Protein AF-A0A8J2YWI9-F1 (afdb_monomer_lite)

Foldseek 3Di:
DVLVVVLVVLVVVLVVVVVVVVVQVVDPPDDDLQVLLNVLCVPVPVCSSVVSVVVSVVLSCLSVPPDPVVNVVVVVVVVVVVCVSVVVSVVVVD

Radius of gyration: 15.04 Å; chains: 1; bounding box: 40×26×41 Å

Organism: NCBI:txid1867774

Structure (mmCIF, N/CA/C/O backbone):
data_AF-A0A8J2YWI9-F1
#
_entry.id   AF-A0A8J2YWI9-F1
#
loop_
_atom_site.group_PDB
_atom_site.id
_atom_site.type_symbol
_atom_site.label_atom_id
_atom_site.label_alt_id
_atom_site.label_comp_id
_atom_site.label_asym_id
_atom_site.label_entity_id
_atom_site.label_seq_id
_atom_site.pdbx_PDB_ins_code
_atom_site.Cartn_x
_atom_site.Cartn_y
_atom_site.Cartn_z
_atom_site.occupancy
_atom_site.B_iso_or_equiv
_atom_site.auth_seq_id
_atom_site.auth_comp_id
_atom_site.auth_asym_id
_atom_site.auth_atom_id
_atom_site.pdbx_PDB_model_num
ATOM 1 N N . MET A 1 1 ? -18.436 12.296 11.721 1.00 56.78 1 MET A N 1
ATOM 2 C CA . MET A 1 1 ? -17.662 13.208 10.843 1.00 56.78 1 MET A CA 1
ATOM 3 C C . MET A 1 1 ? -16.167 12.883 10.778 1.00 56.78 1 MET A C 1
ATOM 5 O O . MET A 1 1 ? -15.714 12.534 9.700 1.00 56.78 1 MET A O 1
ATOM 9 N N . LYS A 1 2 ? -15.397 12.900 11.881 1.00 71.25 2 LYS A N 1
ATOM 10 C CA . LYS A 1 2 ? -13.924 12.707 11.832 1.00 71.25 2 LYS A CA 1
ATOM 11 C C . LYS A 1 2 ? -13.452 11.383 11.193 1.00 71.25 2 LYS A C 1
ATOM 13 O O . LYS A 1 2 ? -12.475 11.386 10.461 1.00 71.25 2 LYS A O 1
ATOM 18 N N . LYS A 1 3 ? -14.164 10.268 11.413 1.00 71.00 3 LYS A N 1
ATOM 19 C CA . LYS A 1 3 ? -13.805 8.948 10.850 1.00 71.00 3 LYS A CA 1
ATOM 20 C C . LYS A 1 3 ? -13.919 8.888 9.319 1.00 71.00 3 LYS A C 1
ATOM 22 O O . LYS A 1 3 ? -13.055 8.317 8.673 1.00 71.00 3 LYS A O 1
ATOM 27 N N . PHE A 1 4 ? -14.948 9.515 8.745 1.00 78.25 4 PHE A N 1
ATOM 28 C CA . PHE A 1 4 ? -15.153 9.546 7.293 1.00 78.25 4 PHE A CA 1
ATOM 29 C C . PHE A 1 4 ? -14.086 10.374 6.578 1.00 78.25 4 PHE A C 1
ATOM 31 O O . PHE A 1 4 ? -13.592 9.941 5.548 1.00 78.25 4 PHE A O 1
ATOM 38 N N . ALA A 1 5 ? -13.679 11.509 7.154 1.00 81.75 5 ALA A N 1
ATOM 39 C CA . ALA A 1 5 ? -12.581 12.307 6.610 1.00 81.75 5 ALA A CA 1
ATOM 40 C C . ALA A 1 5 ? -11.258 11.520 6.585 1.00 81.75 5 ALA A C 1
ATOM 42 O O . ALA A 1 5 ? -10.536 11.569 5.596 1.00 81.75 5 ALA A O 1
ATOM 43 N N . VAL A 1 6 ? -10.973 10.738 7.636 1.00 77.94 6 VAL A N 1
ATOM 44 C CA . VAL A 1 6 ? -9.788 9.864 7.688 1.00 77.94 6 VAL A CA 1
ATOM 45 C C . VAL A 1 6 ? -9.859 8.762 6.630 1.00 77.94 6 VAL A C 1
ATOM 47 O O . VAL A 1 6 ? -8.880 8.537 5.929 1.00 77.94 6 VAL A O 1
ATOM 50 N N . ILE A 1 7 ? -11.010 8.104 6.471 1.00 80.31 7 ILE A N 1
ATOM 51 C CA . ILE A 1 7 ? -11.189 7.066 5.443 1.00 80.31 7 ILE A CA 1
ATOM 52 C C . ILE A 1 7 ? -11.041 7.667 4.038 1.00 80.31 7 ILE A C 1
ATOM 54 O O . ILE A 1 7 ? -10.331 7.104 3.213 1.00 80.3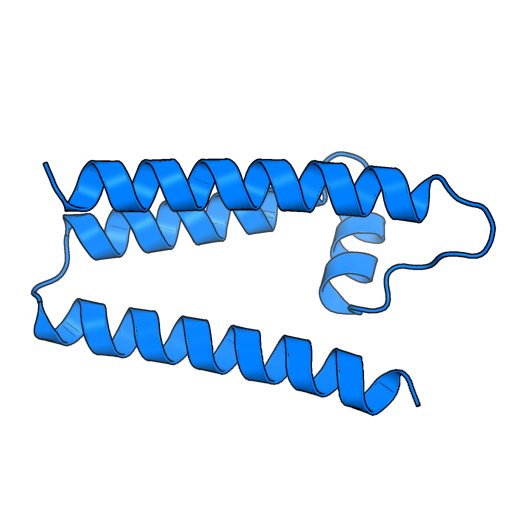1 7 ILE A O 1
ATOM 58 N N . ALA A 1 8 ? -11.647 8.828 3.777 1.00 82.94 8 ALA A N 1
ATOM 59 C CA . ALA A 1 8 ? -11.530 9.516 2.493 1.00 82.94 8 ALA A CA 1
ATOM 60 C C . ALA A 1 8 ? -10.075 9.900 2.178 1.00 82.94 8 ALA A C 1
ATOM 62 O O . ALA A 1 8 ? -9.612 9.678 1.062 1.00 82.94 8 ALA A O 1
ATOM 63 N N . ALA A 1 9 ? -9.334 10.405 3.169 1.00 80.31 9 ALA A N 1
ATOM 64 C CA . ALA A 1 9 ? -7.913 10.705 3.019 1.00 80.31 9 ALA A CA 1
ATOM 65 C C . ALA A 1 9 ? -7.075 9.442 2.747 1.00 80.31 9 ALA A C 1
ATOM 67 O O . ALA A 1 9 ? -6.215 9.466 1.871 1.00 80.31 9 ALA A O 1
ATOM 68 N N . LEU A 1 10 ? -7.348 8.329 3.440 1.00 79.56 10 LEU A N 1
ATOM 69 C CA . LEU A 1 10 ? -6.670 7.047 3.200 1.00 79.56 10 LEU A CA 1
ATOM 70 C C . LEU A 1 10 ? -6.915 6.524 1.782 1.00 79.56 10 LEU A C 1
ATOM 72 O O . LEU A 1 10 ? -5.979 6.070 1.131 1.00 79.56 10 LEU A O 1
ATOM 76 N N . VAL A 1 11 ? -8.152 6.617 1.288 1.00 83.00 11 VAL A N 1
ATOM 77 C CA . VAL A 1 11 ? -8.490 6.227 -0.088 1.00 83.00 11 VAL A CA 1
ATOM 78 C C . VAL A 1 11 ? -7.754 7.110 -1.096 1.00 83.00 11 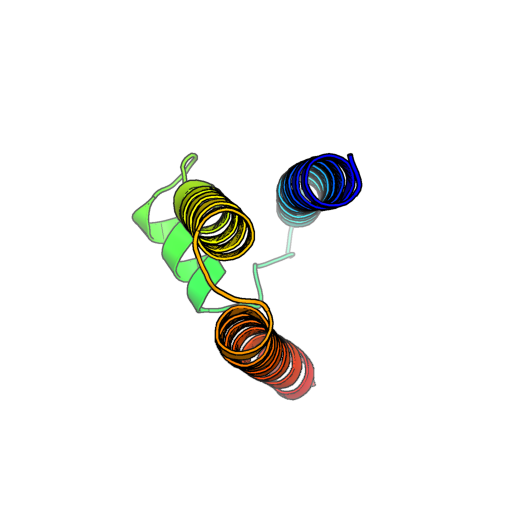VAL A C 1
ATOM 80 O O . VAL A 1 11 ? -7.125 6.587 -2.012 1.00 83.00 11 VAL A O 1
ATOM 83 N N . ALA A 1 12 ? -7.780 8.432 -0.910 1.00 84.44 12 ALA A N 1
ATOM 84 C CA . ALA A 1 12 ? -7.099 9.367 -1.805 1.00 84.44 12 ALA A CA 1
ATOM 85 C C . ALA A 1 12 ? -5.583 9.118 -1.860 1.00 84.44 12 ALA A C 1
ATOM 87 O O . ALA A 1 12 ? -5.004 9.099 -2.945 1.00 84.44 12 ALA A O 1
ATOM 88 N N . LEU A 1 13 ? -4.953 8.862 -0.709 1.00 81.69 13 LEU A N 1
ATOM 89 C CA . LEU A 1 13 ? -3.529 8.527 -0.631 1.00 81.69 13 LEU A CA 1
ATOM 90 C C . LEU A 1 13 ? -3.194 7.239 -1.386 1.00 81.69 13 LEU A C 1
ATOM 92 O O . LEU A 1 13 ? -2.177 7.179 -2.064 1.00 81.69 13 LEU A O 1
ATOM 96 N N . GLN A 1 14 ? -4.054 6.228 -1.311 1.00 83.50 14 GLN A N 1
ATOM 97 C CA . GLN A 1 14 ? -3.819 4.938 -1.963 1.00 83.50 14 GLN A CA 1
ATOM 98 C C . GLN A 1 14 ? -4.007 5.021 -3.478 1.00 83.50 14 GLN A C 1
ATOM 100 O O . GLN A 1 14 ? -3.267 4.392 -4.227 1.00 83.50 14 GLN A O 1
ATOM 105 N N . ILE A 1 15 ? -4.938 5.860 -3.944 1.00 8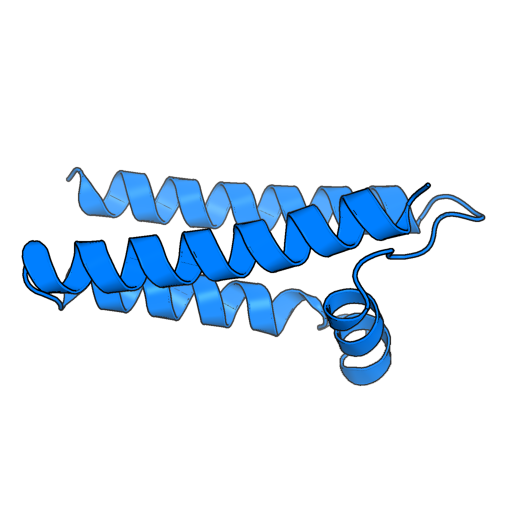4.31 15 ILE A N 1
ATOM 106 C CA . ILE A 1 15 ? -5.053 6.194 -5.369 1.00 84.31 15 ILE A CA 1
ATOM 107 C C . ILE A 1 15 ? -3.789 6.919 -5.841 1.00 84.31 15 ILE A C 1
ATOM 109 O O . ILE A 1 15 ? -3.213 6.532 -6.855 1.00 84.31 15 ILE A O 1
ATOM 113 N N . ALA A 1 16 ? -3.341 7.939 -5.104 1.00 82.19 16 ALA A N 1
ATOM 114 C CA . ALA A 1 16 ? -2.133 8.686 -5.449 1.00 82.19 16 ALA A CA 1
ATOM 115 C C . ALA A 1 16 ? -0.895 7.777 -5.513 1.00 82.19 16 ALA A C 1
ATOM 117 O O . ALA A 1 16 ? -0.107 7.895 -6.447 1.00 82.19 16 ALA A O 1
ATOM 118 N N . ASP A 1 17 ? -0.772 6.840 -4.574 1.00 84.31 17 ASP A N 1
ATOM 119 C CA . ASP A 1 17 ? 0.299 5.844 -4.523 1.00 84.31 17 ASP A CA 1
ATOM 120 C C . ASP A 1 17 ? 0.257 4.872 -5.717 1.00 84.31 17 ASP A C 1
ATOM 122 O O . ASP A 1 17 ? 1.273 4.604 -6.347 1.00 84.31 17 ASP A O 1
ATOM 126 N N . VAL A 1 18 ? -0.925 4.390 -6.121 1.00 85.31 18 VAL A N 1
ATOM 127 C CA . VAL A 1 18 ? -1.056 3.556 -7.334 1.00 85.31 18 VAL A CA 1
ATOM 128 C C . VAL A 1 18 ? -0.650 4.324 -8.594 1.00 85.31 18 VAL A C 1
ATOM 130 O O . VAL A 1 18 ? 0.038 3.776 -9.460 1.00 85.31 18 VAL A O 1
ATOM 133 N N . LEU A 1 19 ? -1.061 5.589 -8.706 1.00 86.38 19 LEU A N 1
ATOM 134 C CA . LEU A 1 19 ? -0.718 6.433 -9.849 1.00 86.38 19 LEU A CA 1
ATOM 135 C C . LEU A 1 19 ? 0.784 6.734 -9.904 1.00 86.38 19 LEU A C 1
ATOM 137 O O . LEU A 1 19 ? 1.372 6.635 -10.980 1.00 86.38 19 LEU A O 1
ATOM 141 N N . SER A 1 20 ? 1.413 7.060 -8.771 1.00 81.75 20 SER A N 1
ATOM 142 C CA . SER 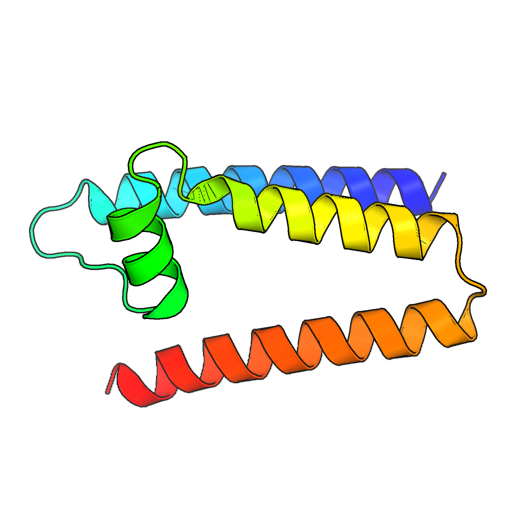A 1 20 ? 2.849 7.353 -8.716 1.00 81.75 20 SER A CA 1
ATOM 143 C C . SER A 1 20 ? 3.703 6.116 -8.998 1.00 81.75 20 SER A C 1
ATOM 145 O O . SER A 1 20 ? 4.664 6.224 -9.759 1.00 81.75 20 SER A O 1
ATOM 147 N N . THR A 1 21 ? 3.332 4.936 -8.485 1.00 83.56 21 THR A N 1
ATOM 148 C CA . THR A 1 21 ? 4.017 3.672 -8.808 1.00 83.56 21 THR A CA 1
ATOM 149 C C . THR A 1 21 ? 3.933 3.360 -10.304 1.00 83.56 21 THR A C 1
ATOM 151 O O . THR A 1 21 ? 4.952 3.055 -10.918 1.00 83.56 21 THR A O 1
ATOM 154 N N . ASN A 1 22 ? 2.754 3.485 -10.927 1.00 85.94 22 ASN A N 1
ATOM 155 C CA . ASN A 1 22 ? 2.615 3.262 -12.372 1.00 85.94 22 ASN A CA 1
ATOM 156 C C . ASN A 1 22 ? 3.422 4.279 -13.191 1.00 85.94 22 ASN A C 1
ATOM 158 O O . ASN A 1 22 ? 4.052 3.906 -14.177 1.00 85.94 22 ASN A O 1
ATOM 162 N N . ALA A 1 23 ? 3.424 5.552 -12.785 1.00 83.88 23 ALA A N 1
ATOM 163 C CA . ALA A 1 23 ? 4.212 6.586 -13.449 1.00 83.88 23 ALA A CA 1
ATOM 164 C C . ALA A 1 23 ? 5.722 6.315 -13.344 1.00 83.88 23 ALA A C 1
ATOM 166 O O . ALA A 1 23 ? 6.442 6.500 -14.322 1.00 83.88 23 ALA A O 1
ATOM 167 N N . ALA A 1 24 ? 6.197 5.841 -12.188 1.00 83.50 24 ALA A N 1
ATOM 168 C CA . ALA A 1 24 ? 7.598 5.487 -11.978 1.00 83.50 24 ALA A CA 1
ATOM 169 C C . ALA A 1 24 ? 8.012 4.255 -12.798 1.00 83.50 24 ALA A C 1
ATOM 171 O O . ALA A 1 24 ? 9.038 4.287 -13.470 1.00 83.50 24 ALA A O 1
ATOM 172 N N . LEU A 1 25 ? 7.197 3.197 -12.800 1.00 83.94 25 LEU A N 1
ATOM 173 C CA . LEU A 1 25 ? 7.479 1.958 -13.540 1.00 83.94 25 LEU A CA 1
ATOM 174 C C . LEU A 1 25 ? 7.336 2.104 -15.059 1.00 83.94 25 LEU A C 1
ATOM 176 O O . LEU A 1 25 ? 7.845 1.273 -15.805 1.00 83.94 25 LEU A O 1
ATOM 180 N N . ALA A 1 26 ? 6.665 3.157 -15.532 1.00 85.94 26 ALA A N 1
ATOM 181 C CA . ALA A 1 26 ? 6.645 3.499 -16.949 1.00 85.94 26 ALA A CA 1
ATOM 182 C C . ALA A 1 26 ? 8.007 4.020 -17.450 1.00 85.94 26 ALA A C 1
ATOM 184 O O . ALA A 1 26 ? 8.254 4.011 -18.658 1.00 85.94 26 ALA A O 1
ATOM 185 N N . ALA A 1 27 ? 8.890 4.473 -16.552 1.00 86.25 27 ALA A N 1
ATOM 186 C CA . ALA A 1 27 ? 10.233 4.893 -16.920 1.00 86.25 27 ALA A CA 1
ATOM 187 C C . ALA A 1 27 ? 11.157 3.671 -17.111 1.00 86.25 27 ALA A C 1
ATOM 189 O O . ALA A 1 27 ? 11.208 2.786 -16.253 1.00 86.25 27 ALA A O 1
ATOM 190 N N . PRO A 1 28 ? 11.922 3.607 -18.215 1.00 81.19 28 PRO A N 1
ATOM 191 C CA . PRO A 1 28 ? 12.807 2.480 -18.483 1.00 81.19 28 PRO A CA 1
ATOM 192 C C . PRO A 1 28 ? 13.901 2.361 -17.413 1.00 81.19 28 PRO A C 1
ATOM 194 O O . PRO A 1 28 ? 14.531 3.347 -17.039 1.00 81.19 28 PRO A O 1
ATOM 197 N N . GLY A 1 29 ? 14.139 1.134 -16.944 1.00 80.25 29 GLY A N 1
ATOM 198 C CA . GLY A 1 29 ? 15.167 0.822 -15.945 1.00 80.25 29 GLY A CA 1
ATOM 199 C C . GLY A 1 29 ? 14.730 0.987 -14.485 1.00 80.25 29 GLY A C 1
ATOM 200 O O . GLY A 1 29 ? 15.485 0.599 -13.597 1.00 80.25 29 GLY A O 1
ATOM 201 N N . ILE A 1 30 ? 13.526 1.505 -14.221 1.00 78.50 30 ILE A N 1
ATOM 202 C CA . ILE A 1 30 ? 12.944 1.530 -12.874 1.00 78.50 30 ILE A CA 1
ATOM 203 C C . ILE A 1 30 ? 12.232 0.199 -12.617 1.00 78.50 30 ILE A C 1
ATOM 205 O O . ILE A 1 30 ? 11.412 -0.245 -13.419 1.00 78.50 30 ILE A O 1
ATOM 209 N N . VAL A 1 31 ? 12.530 -0.430 -11.482 1.00 79.31 31 VAL A N 1
ATOM 210 C CA . VAL A 1 31 ? 11.908 -1.687 -11.046 1.00 79.31 31 VAL A CA 1
ATOM 211 C C . VAL A 1 31 ? 11.341 -1.493 -9.645 1.00 79.31 31 VAL A C 1
ATOM 213 O O . VAL A 1 31 ? 11.901 -0.743 -8.846 1.00 79.31 31 VAL A O 1
ATOM 216 N N . GLU A 1 32 ? 10.224 -2.152 -9.344 1.00 79.44 32 GLU A N 1
ATOM 217 C CA . GLU A 1 32 ? 9.608 -2.090 -8.020 1.00 79.44 32 GLU A CA 1
ATOM 218 C C . GLU A 1 32 ? 10.544 -2.726 -6.986 1.00 79.44 32 GLU A C 1
ATOM 220 O O . GLU A 1 32 ? 10.789 -3.933 -7.004 1.00 79.44 32 GLU A O 1
ATOM 225 N N . ALA A 1 33 ? 11.080 -1.898 -6.090 1.00 73.31 33 ALA A N 1
ATOM 226 C CA . ALA A 1 33 ? 12.039 -2.328 -5.079 1.00 73.31 33 ALA A CA 1
ATOM 227 C C . ALA A 1 33 ? 11.381 -3.158 -3.970 1.00 73.31 33 ALA A C 1
ATOM 229 O O . ALA A 1 33 ? 12.051 -3.947 -3.306 1.00 73.31 33 ALA A O 1
ATOM 230 N N . ASN A 1 34 ? 10.073 -2.992 -3.751 1.00 73.38 34 ASN A N 1
ATOM 231 C CA . ASN A 1 34 ? 9.356 -3.770 -2.756 1.00 73.38 34 ASN A CA 1
ATOM 232 C C . ASN A 1 34 ? 9.070 -5.185 -3.299 1.00 73.38 34 ASN A C 1
ATOM 234 O O . ASN A 1 34 ? 8.206 -5.330 -4.166 1.00 73.38 34 ASN A O 1
ATOM 238 N N . PRO A 1 35 ? 9.695 -6.250 -2.759 1.00 70.69 35 PRO A N 1
ATOM 239 C CA . PRO A 1 35 ? 9.560 -7.604 -3.299 1.00 70.69 35 PRO A CA 1
ATOM 240 C C . PRO A 1 35 ? 8.124 -8.130 -3.226 1.00 70.69 35 PRO A C 1
ATOM 242 O O . PRO A 1 35 ? 7.706 -8.905 -4.083 1.00 70.69 35 PRO A O 1
ATOM 245 N N . VAL A 1 36 ? 7.336 -7.678 -2.245 1.00 75.56 36 VAL A N 1
ATOM 246 C CA . VAL A 1 36 ? 5.915 -8.034 -2.141 1.00 75.56 36 VAL A CA 1
ATOM 247 C C . VAL A 1 36 ? 5.123 -7.355 -3.249 1.00 75.56 36 VAL A C 1
ATOM 249 O O . VAL A 1 36 ? 4.276 -7.995 -3.866 1.00 75.56 36 VAL A O 1
ATOM 252 N N . MET A 1 37 ? 5.404 -6.083 -3.539 1.00 77.81 37 MET A N 1
ATOM 253 C CA . MET A 1 37 ? 4.709 -5.366 -4.610 1.00 77.81 37 MET A CA 1
ATOM 254 C C . MET A 1 37 ? 5.146 -5.846 -5.990 1.00 77.81 37 MET A C 1
ATOM 256 O O . MET A 1 37 ? 4.284 -6.029 -6.844 1.00 77.81 37 MET A O 1
ATOM 260 N N . ALA A 1 38 ? 6.430 -6.149 -6.178 1.00 80.50 38 ALA A N 1
ATOM 261 C CA . ALA A 1 38 ? 6.950 -6.783 -7.383 1.00 80.50 38 ALA A CA 1
ATOM 262 C C . ALA A 1 38 ? 6.308 -8.162 -7.605 1.00 80.50 38 ALA A C 1
ATOM 264 O O . ALA A 1 38 ? 5.865 -8.476 -8.710 1.00 80.50 38 ALA A O 1
ATOM 265 N N . TRP A 1 39 ? 6.161 -8.966 -6.544 1.00 81.12 39 TRP A N 1
ATOM 266 C CA . TRP A 1 39 ? 5.427 -10.229 -6.614 1.00 81.12 39 TRP A CA 1
ATOM 267 C C . TRP A 1 39 ? 3.946 -10.018 -6.945 1.00 81.12 39 TRP A C 1
ATOM 269 O O . TRP A 1 39 ? 3.420 -10.698 -7.822 1.00 81.12 39 TRP A O 1
ATOM 279 N N . CYS A 1 40 ? 3.276 -9.044 -6.318 1.00 79.12 40 CYS A N 1
ATOM 280 C CA . CYS A 1 40 ? 1.890 -8.696 -6.650 1.00 79.12 40 CYS A CA 1
ATOM 281 C C . CYS A 1 40 ? 1.752 -8.263 -8.117 1.00 79.12 40 CYS A C 1
ATOM 283 O O . CYS A 1 40 ? 0.783 -8.638 -8.769 1.00 79.12 40 CYS A O 1
ATOM 285 N N . GLN A 1 41 ? 2.715 -7.508 -8.647 1.00 84.75 41 GLN A N 1
ATOM 286 C CA . GLN A 1 41 ? 2.762 -7.097 -10.052 1.00 84.75 41 GLN A CA 1
ATOM 287 C C . GLN A 1 41 ? 2.947 -8.284 -10.994 1.00 84.75 41 GLN A C 1
ATOM 289 O O . GLN A 1 41 ? 2.231 -8.381 -11.989 1.00 84.75 41 GLN A O 1
ATOM 294 N N . GLY A 1 42 ? 3.829 -9.223 -10.649 1.00 86.12 42 GLY A N 1
ATOM 295 C CA . GLY A 1 42 ? 4.019 -10.452 -11.417 1.00 86.12 42 GLY A CA 1
ATOM 296 C C . GLY A 1 42 ? 2.817 -11.402 -11.364 1.00 86.12 42 GLY A C 1
ATOM 297 O O . GLY A 1 42 ? 2.454 -11.987 -12.380 1.00 86.12 42 GLY A O 1
ATOM 298 N N . ALA A 1 43 ? 2.178 -11.545 -10.201 1.00 87.56 43 ALA A N 1
ATOM 299 C CA . ALA A 1 43 ? 1.097 -12.507 -9.982 1.00 87.56 43 ALA A CA 1
ATOM 300 C C . ALA A 1 43 ? -0.284 -11.993 -10.422 1.00 87.56 43 ALA A C 1
ATOM 302 O O . ALA A 1 43 ? -1.105 -12.772 -10.903 1.00 87.56 43 ALA A O 1
ATOM 303 N N . LEU A 1 44 ? -0.562 -10.698 -10.240 1.00 83.12 44 LEU A N 1
ATOM 304 C CA . LEU A 1 44 ? -1.881 -10.100 -10.488 1.00 83.12 44 LEU A CA 1
ATOM 305 C C . LEU A 1 44 ? -1.912 -9.209 -11.740 1.00 83.12 44 LEU A C 1
ATOM 307 O O . LEU A 1 44 ? -2.989 -8.754 -12.134 1.00 83.12 44 LEU A O 1
ATOM 311 N N . GLY A 1 45 ? -0.765 -8.939 -12.372 1.00 87.12 45 GLY A N 1
ATOM 312 C CA . GLY A 1 45 ? -0.679 -8.088 -13.559 1.00 87.12 45 GLY A CA 1
ATOM 313 C C . GLY A 1 45 ? -1.298 -6.714 -13.302 1.00 87.12 45 GLY A C 1
ATOM 314 O O . GLY A 1 45 ? -1.011 -6.080 -12.295 1.00 87.12 45 GLY A O 1
ATOM 315 N N . ALA A 1 46 ? -2.219 -6.268 -14.161 1.00 83.88 46 ALA A N 1
ATOM 316 C CA . ALA A 1 46 ? -2.912 -4.981 -14.014 1.00 83.88 46 ALA A CA 1
ATOM 317 C C . ALA A 1 46 ? -3.729 -4.831 -12.710 1.00 83.88 46 ALA A C 1
ATOM 319 O O . ALA A 1 46 ? -4.113 -3.716 -12.354 1.00 83.88 46 ALA A O 1
ATOM 320 N N . LEU A 1 47 ? -3.996 -5.929 -11.994 1.00 86.44 47 LEU A N 1
ATOM 321 C CA . LEU A 1 47 ? -4.721 -5.950 -10.721 1.00 86.44 47 LEU A CA 1
ATOM 322 C C . LEU A 1 47 ? -3.791 -5.937 -9.498 1.00 86.44 47 LEU A C 1
ATOM 324 O O . LEU A 1 47 ? -4.237 -6.174 -8.381 1.00 86.44 47 LEU A O 1
ATOM 328 N N . TRP A 1 48 ? -2.506 -5.630 -9.665 1.00 83.25 48 TRP A N 1
ATOM 329 C CA . TRP A 1 48 ? -1.512 -5.586 -8.584 1.00 83.25 48 TRP A CA 1
ATOM 330 C C . TRP A 1 48 ? -1.863 -4.655 -7.410 1.00 83.25 48 TRP A C 1
ATOM 332 O O . TRP A 1 48 ? -1.335 -4.813 -6.311 1.00 83.25 48 TRP A O 1
ATOM 342 N N . TRP A 1 49 ? -2.769 -3.698 -7.621 1.00 83.31 49 TRP A N 1
ATOM 343 C CA . TRP A 1 49 ? -3.266 -2.764 -6.610 1.00 83.31 49 TRP A CA 1
ATOM 344 C C . TRP A 1 49 ? -4.377 -3.345 -5.716 1.00 83.31 49 TRP A C 1
ATOM 346 O O . TRP A 1 49 ? -4.705 -2.741 -4.693 1.00 83.31 49 TRP A O 1
ATOM 356 N N . 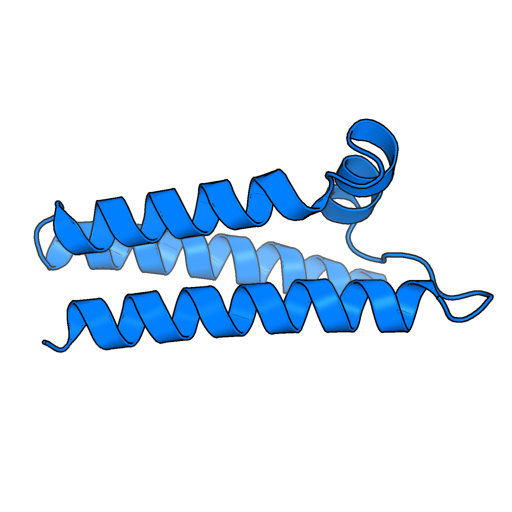LEU A 1 50 ? -4.951 -4.512 -6.044 1.00 81.25 50 LEU A N 1
ATOM 357 C CA . LEU A 1 50 ? -6.039 -5.130 -5.269 1.00 81.25 50 LEU A CA 1
ATOM 358 C C . LEU A 1 50 ? -5.715 -5.299 -3.768 1.00 81.25 50 LEU A C 1
ATOM 360 O O . LEU A 1 50 ? -6.565 -4.967 -2.935 1.00 81.25 50 LEU A O 1
ATOM 364 N N . PRO A 1 51 ? -4.507 -5.760 -3.380 1.00 81.69 51 PRO A N 1
ATOM 365 C CA . PRO A 1 51 ? -4.138 -5.892 -1.972 1.00 81.69 51 PRO A CA 1
ATOM 366 C C . PRO A 1 51 ? -4.186 -4.560 -1.214 1.00 81.69 51 PRO A C 1
ATOM 368 O O . PRO A 1 51 ? -4.598 -4.530 -0.055 1.00 81.69 51 PRO A O 1
ATOM 371 N N . LYS A 1 52 ? -3.848 -3.439 -1.870 1.00 79.38 52 LYS A N 1
ATOM 372 C CA . LYS A 1 52 ? -3.933 -2.098 -1.266 1.00 79.38 52 LYS A CA 1
ATOM 373 C C . LYS A 1 52 ? -5.380 -1.743 -0.920 1.00 79.38 52 LYS A C 1
ATOM 375 O O . LYS A 1 52 ? -5.653 -1.256 0.176 1.00 79.38 52 LYS A O 1
ATOM 380 N N . VAL A 1 53 ? -6.326 -2.074 -1.800 1.00 79.31 53 VAL A N 1
ATOM 381 C CA . VAL A 1 53 ? -7.764 -1.881 -1.545 1.00 79.31 53 VAL A CA 1
ATOM 382 C C . VAL A 1 53 ? -8.249 -2.752 -0.390 1.00 79.31 53 VAL A C 1
ATOM 384 O O . VAL A 1 53 ? -8.978 -2.258 0.471 1.00 79.31 53 VAL A O 1
ATOM 387 N N . ALA A 1 54 ? -7.808 -4.010 -0.316 1.00 79.12 54 ALA A N 1
ATOM 388 C CA . ALA A 1 54 ? -8.153 -4.898 0.793 1.00 79.12 54 ALA A CA 1
ATOM 389 C C . ALA A 1 54 ? -7.660 -4.351 2.145 1.00 79.12 54 ALA A C 1
ATOM 391 O O . ALA A 1 54 ? -8.414 -4.346 3.121 1.00 79.12 54 ALA A O 1
ATOM 392 N N . VAL A 1 55 ? -6.435 -3.815 2.196 1.00 78.75 55 VAL A N 1
ATOM 393 C CA . VAL A 1 55 ? -5.87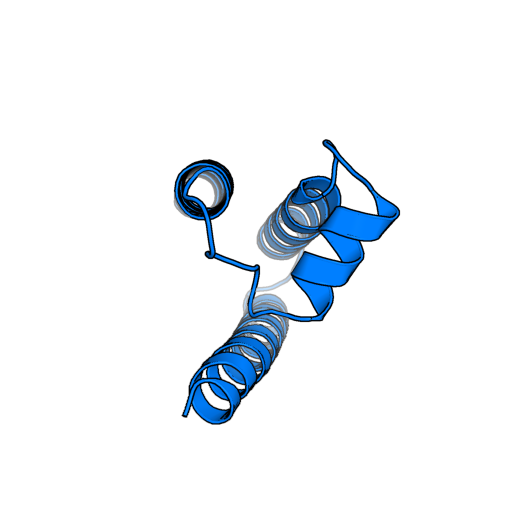5 -3.187 3.404 1.00 78.75 55 VAL A CA 1
ATOM 394 C C . VAL A 1 55 ? -6.684 -1.956 3.815 1.00 78.75 55 VAL A C 1
ATOM 396 O O . VAL A 1 55 ? -7.046 -1.822 4.983 1.00 78.75 55 VAL A O 1
ATOM 399 N N . VAL A 1 56 ? -7.029 -1.074 2.874 1.00 79.75 56 VAL A N 1
ATOM 400 C CA . VAL A 1 56 ? -7.843 0.118 3.171 1.00 79.75 56 VAL A CA 1
ATOM 401 C C . VAL A 1 56 ? -9.233 -0.265 3.657 1.00 79.75 56 VAL A C 1
ATOM 403 O O . VAL A 1 56 ? -9.711 0.304 4.638 1.00 79.75 56 VAL A O 1
ATOM 406 N N . ALA A 1 57 ? -9.875 -1.238 3.011 1.00 78.12 57 ALA A N 1
ATOM 407 C CA . ALA A 1 57 ? -11.184 -1.734 3.414 1.00 78.12 57 ALA A CA 1
ATOM 408 C C . ALA A 1 57 ? -11.141 -2.331 4.828 1.00 78.12 57 ALA A C 1
ATOM 410 O O . ALA A 1 57 ? -12.016 -2.041 5.647 1.00 78.12 57 ALA A O 1
ATOM 411 N N . PHE A 1 58 ? -10.092 -3.094 5.146 1.00 80.12 58 PHE A N 1
ATOM 412 C CA . PHE A 1 58 ? -9.881 -3.651 6.478 1.00 80.12 58 PHE A CA 1
ATOM 413 C C . PHE A 1 58 ? -9.675 -2.560 7.536 1.00 80.12 58 PHE A C 1
ATOM 415 O O . PHE A 1 58 ? -10.335 -2.574 8.576 1.00 80.12 58 PHE A O 1
ATOM 422 N N . VAL A 1 59 ? -8.824 -1.569 7.261 1.00 75.81 59 VAL A N 1
ATOM 423 C CA . VAL A 1 59 ? -8.579 -0.437 8.169 1.00 75.81 59 VAL A CA 1
ATOM 424 C C . VAL A 1 59 ? -9.848 0.396 8.359 1.00 75.81 59 VAL A C 1
ATOM 426 O O . VAL A 1 59 ? -10.193 0.742 9.489 1.00 75.81 59 VAL A O 1
ATOM 429 N N . ALA A 1 60 ? -10.590 0.676 7.287 1.00 78.19 60 ALA A N 1
ATOM 430 C CA . ALA A 1 60 ? -11.868 1.378 7.361 1.00 78.19 60 ALA A CA 1
ATOM 431 C C . ALA A 1 60 ? -12.881 0.600 8.215 1.00 78.19 60 ALA A C 1
ATOM 433 O O . ALA A 1 60 ? -13.503 1.176 9.111 1.00 78.19 60 ALA A O 1
ATOM 434 N N . TYR A 1 61 ? -12.999 -0.713 8.003 1.00 79.25 61 TYR A N 1
ATOM 435 C CA . TYR A 1 61 ? -13.852 -1.588 8.806 1.00 79.25 61 TYR A CA 1
ATOM 436 C C . TYR A 1 61 ? -13.454 -1.569 10.290 1.00 79.25 61 TYR A C 1
ATOM 438 O O . TYR A 1 61 ? -14.306 -1.345 11.154 1.00 79.25 61 TYR A O 1
ATOM 446 N N . ALA A 1 62 ? -12.161 -1.708 10.592 1.00 74.75 62 ALA A N 1
ATOM 447 C CA . ALA A 1 62 ? -11.626 -1.667 11.951 1.00 74.75 62 ALA A CA 1
ATOM 448 C C . ALA A 1 62 ? -11.907 -0.321 12.646 1.00 74.75 62 ALA A C 1
ATOM 450 O O . ALA A 1 62 ? -12.382 -0.295 13.782 1.00 74.75 62 ALA A O 1
ATOM 451 N N . VAL A 1 63 ? -11.698 0.803 11.954 1.00 74.19 63 VAL A N 1
ATOM 452 C CA . VAL A 1 63 ? -11.976 2.158 12.469 1.00 74.19 63 VAL A CA 1
ATOM 453 C C . VAL A 1 63 ? -13.469 2.371 12.751 1.00 74.19 63 VAL A C 1
ATOM 455 O O . VAL A 1 63 ? -13.840 3.114 13.675 1.00 74.19 63 VAL A O 1
ATOM 458 N N . LEU A 1 64 ? -14.344 1.742 11.965 1.00 78.31 64 LEU A N 1
ATOM 459 C CA . LEU A 1 64 ? -15.792 1.834 12.137 1.00 78.31 64 LEU A CA 1
ATOM 460 C C . LEU A 1 64 ? -16.319 0.918 13.250 1.00 78.31 64 LEU A C 1
ATOM 462 O O . LEU A 1 64 ? -17.254 1.326 13.939 1.00 78.31 64 LEU A O 1
ATOM 466 N N . ARG A 1 65 ? -15.730 -0.270 13.448 1.00 75.81 65 ARG A N 1
ATOM 467 C CA . ARG A 1 65 ? -16.284 -1.330 14.312 1.00 75.81 65 ARG A CA 1
ATOM 468 C C . ARG A 1 65 ? -15.583 -1.537 15.653 1.00 75.81 65 ARG A C 1
ATOM 470 O O . ARG A 1 65 ? -16.232 -2.031 16.568 1.00 75.81 65 ARG A O 1
ATOM 477 N N . LEU A 1 66 ? -14.304 -1.192 15.796 1.00 66.44 66 LEU A N 1
ATOM 478 C CA . LEU A 1 66 ? -13.560 -1.470 17.028 1.00 66.44 66 LEU A CA 1
ATOM 479 C C . LEU A 1 66 ? -13.613 -0.305 18.020 1.00 66.44 66 LEU A C 1
ATOM 481 O O . LEU A 1 66 ? -13.584 0.874 17.649 1.00 66.44 66 LEU A O 1
ATOM 485 N N . GLU A 1 67 ? -13.648 -0.650 19.308 1.00 62.06 67 GLU A N 1
ATOM 486 C CA . GLU A 1 67 ? -13.486 0.312 20.393 1.00 62.06 67 GLU A CA 1
ATOM 487 C C . GLU A 1 67 ? -12.120 1.009 20.324 1.00 62.06 67 GLU A C 1
ATOM 489 O O . GLU A 1 67 ? -11.128 0.480 19.814 1.00 62.06 67 GLU A O 1
ATOM 494 N N . ARG A 1 68 ? -12.067 2.234 20.859 1.00 60.34 68 ARG A N 1
ATOM 495 C CA . ARG A 1 68 ? -10.972 3.202 20.665 1.00 60.34 68 ARG A CA 1
ATOM 496 C C . ARG A 1 68 ? -9.584 2.669 21.060 1.00 60.34 68 ARG A C 1
ATOM 498 O O . ARG A 1 68 ? -8.591 3.136 20.509 1.00 60.34 68 ARG A O 1
ATOM 505 N N . LEU A 1 69 ? -9.518 1.719 21.996 1.00 54.69 69 LEU A N 1
ATOM 506 C CA . LEU A 1 69 ? -8.284 1.079 22.463 1.00 54.69 69 LEU A CA 1
ATOM 507 C C . LEU A 1 69 ? -7.810 -0.046 21.528 1.00 54.69 69 LEU A C 1
ATOM 509 O O . LEU A 1 69 ? -6.650 -0.038 21.126 1.00 54.69 69 LEU A O 1
ATOM 513 N N . HIS A 1 70 ? -8.695 -0.950 21.100 1.00 59.09 70 HIS A N 1
ATOM 514 C CA . HIS A 1 70 ? -8.345 -2.032 20.169 1.00 59.09 70 HIS A CA 1
ATOM 515 C C . HIS A 1 70 ? -8.007 -1.510 18.769 1.00 59.09 70 HIS A C 1
ATOM 517 O O . HIS A 1 70 ? -7.051 -1.976 18.150 1.00 59.09 70 HIS A O 1
ATOM 523 N N . ALA A 1 71 ? -8.713 -0.474 18.305 1.00 60.22 71 ALA A N 1
ATOM 524 C CA . ALA A 1 71 ? -8.393 0.194 17.048 1.00 60.22 71 ALA A CA 1
ATOM 525 C C . ALA A 1 71 ? -6.977 0.800 17.063 1.00 60.22 71 ALA A C 1
ATOM 527 O O . ALA A 1 71 ? -6.279 0.742 16.056 1.00 60.22 71 ALA A O 1
ATOM 528 N N . ARG A 1 72 ? -6.514 1.344 18.199 1.00 64.12 72 ARG A N 1
ATOM 529 C CA . ARG A 1 72 ? -5.171 1.937 18.322 1.00 64.12 72 ARG A CA 1
ATOM 530 C C . ARG A 1 72 ? -4.059 0.906 18.166 1.00 64.12 72 ARG A C 1
ATOM 532 O O . ARG A 1 72 ? -3.135 1.166 17.408 1.00 64.12 72 ARG A O 1
ATOM 539 N N . TRP A 1 73 ? -4.168 -0.249 18.822 1.00 65.94 73 TRP A N 1
ATOM 540 C CA . TRP A 1 73 ? -3.159 -1.311 18.724 1.00 65.94 73 TRP A CA 1
ATOM 541 C C . TRP A 1 73 ? -3.109 -1.946 17.336 1.00 65.94 73 TRP A C 1
ATOM 543 O O . TRP A 1 73 ? -2.024 -2.144 16.801 1.00 65.94 73 TRP A O 1
ATOM 553 N N . LEU A 1 74 ? -4.266 -2.182 16.710 1.00 65.69 74 LEU A N 1
ATOM 554 C CA . LEU A 1 74 ? -4.334 -2.685 15.334 1.00 65.69 74 LEU A CA 1
ATOM 555 C C . LEU A 1 74 ? -3.744 -1.690 14.330 1.00 65.69 74 LEU A C 1
ATOM 557 O O . LEU A 1 74 ? -2.959 -2.075 13.468 1.00 65.69 74 LEU A O 1
ATOM 561 N N . THR A 1 75 ? -4.067 -0.402 14.473 1.00 62.41 75 THR A N 1
ATOM 562 C CA . THR A 1 75 ? -3.514 0.640 13.596 1.00 62.41 75 THR A CA 1
ATOM 563 C C . THR A 1 75 ? -2.008 0.796 13.821 1.00 62.41 75 THR A C 1
ATOM 565 O O . THR A 1 75 ? -1.259 0.857 12.854 1.00 62.41 75 THR A O 1
ATOM 568 N N . ALA A 1 76 ? -1.544 0.797 15.075 1.00 69.31 76 ALA A N 1
ATOM 569 C CA . ALA A 1 76 ? -0.121 0.866 15.407 1.00 69.31 76 ALA A CA 1
ATOM 570 C C . ALA A 1 76 ? 0.653 -0.363 14.905 1.00 69.31 76 ALA A C 1
ATOM 572 O O . ALA A 1 76 ? 1.751 -0.208 14.383 1.00 69.31 76 ALA A O 1
ATOM 573 N N . GLY A 1 77 ? 0.070 -1.561 14.995 1.00 74.06 77 GLY A N 1
ATOM 574 C CA . GLY A 1 77 ? 0.650 -2.790 14.455 1.00 74.06 77 GLY A CA 1
ATOM 575 C C . GLY A 1 77 ? 0.751 -2.769 12.930 1.00 74.06 77 GLY A C 1
ATOM 576 O O . GLY A 1 77 ? 1.801 -3.098 12.389 1.00 74.06 77 GLY A O 1
ATOM 577 N N . MET A 1 78 ? -0.294 -2.312 12.228 1.00 66.06 78 MET A N 1
ATOM 578 C CA . MET A 1 78 ? -0.248 -2.164 10.767 1.00 66.06 78 MET A CA 1
ATOM 579 C C . MET A 1 78 ? 0.738 -1.082 10.321 1.00 66.06 78 MET A C 1
ATOM 581 O O . MET A 1 78 ? 1.449 -1.290 9.343 1.00 66.06 78 MET A O 1
ATOM 585 N N . ILE A 1 79 ? 0.817 0.041 11.045 1.00 70.06 79 ILE A N 1
ATOM 586 C CA . ILE A 1 79 ? 1.826 1.082 10.806 1.00 70.06 79 ILE A CA 1
ATOM 587 C C . ILE A 1 79 ? 3.225 0.515 11.045 1.00 70.06 79 ILE A C 1
ATOM 589 O O . ILE A 1 79 ? 4.088 0.699 10.201 1.00 70.06 79 ILE A O 1
ATOM 593 N N . GLY A 1 80 ? 3.446 -0.215 12.140 1.00 72.31 80 GLY A N 1
ATOM 594 C CA . GLY A 1 80 ? 4.728 -0.853 12.440 1.00 72.31 80 GLY A CA 1
ATOM 595 C C . GLY A 1 80 ? 5.143 -1.864 11.373 1.00 72.31 80 GLY A C 1
ATOM 596 O O . GLY A 1 80 ? 6.290 -1.850 10.937 1.00 72.31 80 GLY A O 1
ATOM 597 N N . LEU A 1 81 ? 4.202 -2.677 10.888 1.00 72.31 81 LEU A N 1
ATOM 598 C CA . LEU A 1 81 ? 4.427 -3.607 9.782 1.00 72.31 81 LEU A CA 1
ATOM 599 C C . LEU A 1 81 ? 4.804 -2.857 8.495 1.00 72.31 81 LEU A C 1
ATOM 601 O O . LEU A 1 81 ? 5.782 -3.211 7.844 1.00 72.31 81 LEU A O 1
ATOM 605 N N . TYR A 1 82 ? 4.075 -1.791 8.155 1.00 67.75 82 TYR A N 1
ATOM 606 C CA . TYR A 1 82 ? 4.389 -0.955 6.994 1.00 67.75 82 TYR A CA 1
ATOM 607 C C . TYR A 1 82 ? 5.742 -0.254 7.134 1.00 67.75 82 TYR A C 1
ATOM 609 O O . TYR A 1 82 ? 6.518 -0.242 6.185 1.00 67.75 82 TYR A O 1
ATOM 617 N N . CYS A 1 83 ? 6.061 0.287 8.310 1.00 66.25 83 CYS A N 1
ATOM 618 C CA . CYS A 1 83 ? 7.358 0.889 8.597 1.00 66.25 83 CYS A CA 1
ATOM 619 C C . CYS A 1 83 ? 8.486 -0.138 8.497 1.00 66.25 83 CYS A C 1
ATOM 621 O O . CYS A 1 83 ? 9.533 0.197 7.961 1.00 66.25 83 CYS A O 1
ATOM 623 N N . ALA A 1 84 ? 8.283 -1.376 8.951 1.00 67.38 84 ALA A N 1
ATOM 624 C CA . ALA A 1 84 ? 9.270 -2.444 8.814 1.00 67.38 84 ALA A CA 1
ATOM 625 C C . ALA A 1 84 ? 9.494 -2.825 7.342 1.00 67.38 84 ALA A C 1
ATOM 627 O O . ALA A 1 84 ? 10.637 -2.968 6.917 1.00 67.38 84 ALA A O 1
ATOM 628 N N . VAL A 1 85 ? 8.422 -2.914 6.547 1.00 63.84 85 VAL A N 1
ATOM 629 C CA . VAL A 1 85 ? 8.510 -3.170 5.099 1.00 63.84 85 VAL A CA 1
ATOM 630 C C . VAL A 1 85 ? 9.223 -2.018 4.384 1.00 63.84 85 VAL A C 1
ATOM 632 O O . VAL A 1 85 ? 10.148 -2.253 3.616 1.00 63.84 85 VAL A O 1
ATOM 635 N N . VAL A 1 86 ? 8.856 -0.766 4.668 1.00 64.12 86 VAL A N 1
ATOM 636 C CA . VAL A 1 86 ? 9.487 0.418 4.062 1.00 64.12 86 VAL A CA 1
ATOM 637 C C . VAL A 1 86 ? 10.946 0.561 4.496 1.00 64.12 86 VAL A C 1
ATOM 639 O O . VAL A 1 86 ? 11.802 0.797 3.651 1.00 64.12 86 VAL A O 1
ATOM 642 N N . ALA A 1 87 ? 11.260 0.380 5.780 1.00 63.94 87 ALA A N 1
ATOM 643 C CA . ALA A 1 87 ? 12.633 0.425 6.279 1.00 63.94 87 ALA A CA 1
ATOM 644 C C . ALA A 1 87 ? 13.488 -0.686 5.664 1.00 63.94 87 ALA A C 1
ATOM 646 O O . ALA A 1 87 ? 14.617 -0.423 5.265 1.00 63.94 87 ALA A O 1
ATOM 647 N N . SER A 1 88 ? 12.940 -1.896 5.510 1.00 55.31 88 SER A N 1
ATOM 648 C CA . SER A 1 88 ? 13.610 -2.978 4.784 1.00 55.31 88 SER A CA 1
ATOM 649 C C . SER A 1 88 ? 13.870 -2.609 3.322 1.00 55.31 88 SER A C 1
ATOM 651 O O . SER A 1 88 ? 14.929 -2.942 2.801 1.00 55.31 88 SER A O 1
ATOM 653 N N . ASN A 1 89 ? 12.942 -1.913 2.664 1.00 57.72 89 ASN A N 1
ATOM 654 C CA . ASN A 1 89 ? 13.120 -1.479 1.278 1.00 57.72 89 ASN A CA 1
ATOM 655 C C . ASN A 1 89 ? 14.175 -0.367 1.152 1.00 57.72 89 ASN A C 1
ATOM 657 O O . ASN A 1 89 ? 14.929 -0.363 0.189 1.00 57.72 89 ASN A O 1
ATOM 661 N N . VAL A 1 90 ? 14.259 0.551 2.122 1.00 55.47 90 VAL A N 1
ATOM 662 C CA . VAL A 1 90 ? 15.273 1.622 2.148 1.00 55.47 90 VAL A CA 1
ATOM 663 C C . VAL A 1 90 ? 16.661 1.074 2.487 1.00 55.47 90 VAL A C 1
ATOM 665 O O . VAL A 1 90 ? 17.641 1.495 1.884 1.00 55.47 90 VAL A O 1
ATOM 668 N N . LEU A 1 91 ? 16.757 0.124 3.422 1.00 54.88 91 LEU A N 1
ATOM 669 C CA . LEU A 1 91 ? 18.028 -0.498 3.812 1.00 54.88 91 LEU A CA 1
ATOM 670 C C . LEU A 1 91 ? 18.606 -1.412 2.724 1.00 54.88 91 LEU A C 1
ATOM 672 O O . LEU A 1 91 ? 19.820 -1.528 2.640 1.00 54.88 91 LEU A O 1
ATOM 676 N N . ASN A 1 92 ? 17.761 -2.026 1.890 1.00 47.62 92 ASN A N 1
ATOM 677 C CA . ASN A 1 92 ? 18.192 -2.846 0.750 1.00 47.62 92 ASN A CA 1
ATOM 678 C C . ASN A 1 92 ? 18.424 -2.033 -0.540 1.00 47.62 92 ASN A C 1
ATOM 680 O O . ASN A 1 92 ? 18.776 -2.613 -1.564 1.00 47.62 92 ASN A O 1
ATOM 684 N N . ALA A 1 93 ? 18.187 -0.717 -0.517 1.00 42.94 93 ALA A N 1
ATOM 685 C CA . ALA A 1 93 ? 18.408 0.186 -1.649 1.00 42.94 93 ALA A CA 1
ATOM 686 C C . ALA A 1 93 ? 19.802 0.854 -1.639 1.00 42.94 93 ALA A C 1
ATOM 688 O O . ALA A 1 93 ? 20.069 1.689 -2.505 1.00 42.94 93 ALA A O 1
ATOM 689 N N . PHE A 1 94 ? 20.672 0.490 -0.687 1.00 41.56 94 PHE A N 1
ATOM 690 C CA . PHE A 1 94 ? 22.084 0.882 -0.613 1.00 41.56 94 PHE A CA 1
ATOM 691 C C . PHE A 1 94 ? 22.998 -0.339 -0.700 1.00 41.56 94 PHE A C 1
ATOM 693 O O . PHE A 1 94 ? 22.695 -1.346 -0.022 1.00 41.56 94 PHE A O 1
#

pLDDT: mean 74.61, std 10.46, range [41.56, 87.56]

InterPro domains:
  IPR043717 Domain of unknown function DUF5658 [PF18902] (9-91)

Sequence (94 aa):
MKKFAVIAALVALQIADVLSTNAALAAPGIVEANPVMAWCQGALGALWWLPKVAVVAFVAYAVLRLERLHARWLTAGMIGLYCAVVASNVLNAF

Secondary structure (DSSP, 8-state):
-HHHHHHHHHHHHHHHHHHHHHHHHTSTT-----HHHHHHHHHHGGGTTHHHHHHHHHHHHHHHHS-HHHHHHHHHHHHHHHHHHHHHHHHTT-